Protein AF-A0AAW8EU15-F1 (afdb_monomer_lite)

Radius of gyration: 14.53 Å; chains: 1; bounding box: 28×22×42 Å

Organism: NCBI:txid284570

Foldseek 3Di:
DWDWDQDPDPDRIDIDDDDDDPVRVVCCCPVPPVPDPPDPDDDDDDDPDDDDDPDDDDD

Secondary structure (DSSP, 8-state):
-EEEEE-SSS-SEEEEE--SSHHHHHHIIIIIITTSTT-----------------PPP-

InterPro domains:
  IPR011008 Dimeric alpha-beta barrel [SSF54909] (2-50)
  IPR019887 Transcription regulator AsnC/Lrp, ligand binding domain [PF01037] (2-49)

Sequence (59 aa):
MLQVFHVAGVDDFLVHVAVQDATALRDIVLEHITVHPVVRGTETQLVFELRDGGGLLAR

pLDDT: mean 91.3, std 8.02, range [62.06, 97.06]

Structure (mmCIF, N/CA/C/O backbone):
data_AF-A0AAW8EU15-F1
#
_entry.id   AF-A0AAW8EU15-F1
#
loop_
_atom_site.group_PDB
_atom_site.id
_atom_site.type_symbol
_atom_site.label_atom_id
_atom_site.label_alt_id
_atom_site.label_comp_id
_atom_site.label_asym_id
_atom_site.label_entity_id
_atom_site.label_seq_id
_atom_site.pdbx_PDB_ins_code
_atom_site.Cartn_x
_atom_site.Cartn_y
_atom_site.Cartn_z
_atom_site.occupancy
_atom_site.B_iso_or_equiv
_atom_site.auth_seq_id
_atom_site.auth_comp_id
_atom_site.auth_asym_id
_atom_site.auth_atom_id
_atom_site.pdbx_PDB_model_num
ATOM 1 N N . MET A 1 1 ? -12.189 -2.675 -6.714 1.00 63.88 1 MET A N 1
ATOM 2 C CA . MET A 1 1 ? -11.273 -3.645 -7.355 1.00 63.88 1 MET A CA 1
ATOM 3 C C . MET A 1 1 ? -10.000 -3.668 -6.524 1.00 63.88 1 MET A C 1
ATOM 5 O O . MET A 1 1 ? -9.559 -2.595 -6.138 1.00 63.88 1 MET A O 1
ATOM 9 N N . LEU A 1 2 ? -9.481 -4.852 -6.194 1.00 86.88 2 LEU A N 1
ATOM 10 C CA . LEU A 1 2 ? -8.227 -5.037 -5.456 1.00 86.88 2 LEU A CA 1
ATOM 11 C C . LEU A 1 2 ? -7.245 -5.739 -6.392 1.00 86.88 2 LEU A C 1
ATOM 13 O O . LEU A 1 2 ? -7.599 -6.765 -6.977 1.00 86.88 2 LEU A O 1
ATOM 17 N N . GLN A 1 3 ? -6.042 -5.197 -6.538 1.00 94.75 3 GLN A N 1
ATOM 18 C CA . GLN A 1 3 ? -4.960 -5.853 -7.269 1.00 94.75 3 GLN A CA 1
ATOM 19 C C . GLN A 1 3 ? -3.729 -5.932 -6.378 1.00 94.75 3 GLN A C 1
ATOM 21 O O . GLN A 1 3 ? -3.411 -4.979 -5.672 1.00 94.75 3 GLN A O 1
ATOM 26 N N . VAL A 1 4 ? -3.039 -7.068 -6.431 1.00 94.81 4 VAL A N 1
ATOM 27 C CA . VAL A 1 4 ? -1.796 -7.294 -5.697 1.00 94.81 4 VAL A CA 1
ATOM 28 C C . VAL A 1 4 ? -0.734 -7.712 -6.696 1.00 94.81 4 VAL A C 1
ATOM 30 O O . VAL A 1 4 ? -0.915 -8.676 -7.443 1.00 94.81 4 VAL A O 1
ATOM 33 N N . PHE A 1 5 ? 0.370 -6.986 -6.697 1.00 95.94 5 PHE A N 1
ATOM 34 C CA . PHE A 1 5 ? 1.521 -7.242 -7.545 1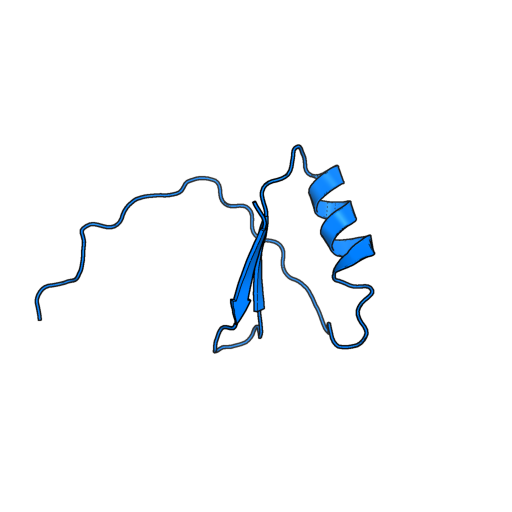.00 95.94 5 PHE A CA 1
ATOM 35 C C . PHE A 1 5 ? 2.687 -7.634 -6.652 1.00 95.94 5 PHE A C 1
ATOM 37 O O . PHE A 1 5 ? 2.955 -6.948 -5.671 1.00 95.94 5 PHE A O 1
ATOM 44 N N . HIS A 1 6 ? 3.383 -8.712 -7.003 1.00 95.75 6 HIS A N 1
ATOM 45 C CA . HIS A 1 6 ? 4.714 -8.957 -6.457 1.00 95.75 6 HIS A CA 1
ATOM 46 C C . HIS A 1 6 ? 5.700 -8.156 -7.290 1.00 95.75 6 HIS A C 1
ATOM 48 O O . HIS A 1 6 ? 5.629 -8.187 -8.525 1.00 95.75 6 HIS A O 1
ATOM 54 N N . VAL A 1 7 ? 6.601 -7.445 -6.630 1.00 95.75 7 VAL A N 1
ATOM 55 C CA . VAL A 1 7 ? 7.583 -6.606 -7.310 1.00 95.75 7 VAL A CA 1
ATOM 56 C C . VAL A 1 7 ? 8.980 -6.956 -6.826 1.00 95.75 7 VAL A C 1
ATOM 58 O O . VAL A 1 7 ? 9.173 -7.471 -5.731 1.00 95.75 7 VAL A O 1
ATOM 61 N N . ALA A 1 8 ? 9.963 -6.736 -7.691 1.00 94.12 8 ALA A N 1
ATOM 62 C CA . ALA A 1 8 ? 11.354 -6.729 -7.270 1.00 94.12 8 ALA A CA 1
ATOM 63 C C . ALA A 1 8 ? 11.705 -5.318 -6.786 1.00 94.12 8 ALA A C 1
ATOM 65 O O . ALA A 1 8 ? 11.203 -4.339 -7.338 1.00 94.12 8 ALA A O 1
ATOM 66 N N . GLY A 1 9 ? 12.606 -5.205 -5.814 1.00 91.06 9 GLY A N 1
ATOM 67 C CA . GLY A 1 9 ? 13.038 -3.915 -5.286 1.00 91.06 9 GLY A CA 1
ATOM 68 C C . GLY A 1 9 ? 13.105 -3.922 -3.768 1.00 91.06 9 GLY A C 1
ATOM 69 O O . GLY A 1 9 ? 13.478 -4.928 -3.170 1.00 91.06 9 GLY A O 1
ATOM 70 N N . VAL A 1 10 ? 12.799 -2.770 -3.171 1.00 92.44 10 VAL A N 1
ATOM 71 C CA . VAL A 1 10 ? 12.796 -2.587 -1.712 1.00 92.44 10 VAL A CA 1
ATOM 72 C C . VAL A 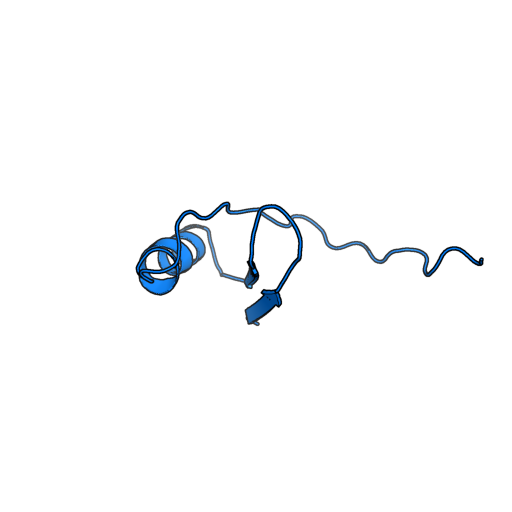1 10 ? 11.530 -3.168 -1.086 1.00 92.44 10 VAL A C 1
ATOM 74 O O . VAL A 1 10 ? 11.610 -3.777 -0.023 1.00 92.44 10 VAL A O 1
ATOM 77 N N . ASP A 1 11 ? 10.393 -3.009 -1.762 1.00 94.25 11 ASP A N 1
ATOM 78 C CA . ASP A 1 11 ? 9.108 -3.556 -1.337 1.00 94.25 11 ASP A CA 1
ATOM 79 C C . ASP A 1 11 ? 8.827 -4.890 -2.033 1.00 94.25 11 ASP A C 1
ATOM 81 O O . ASP A 1 11 ? 9.138 -5.061 -3.210 1.00 94.25 11 ASP A O 1
ATOM 85 N N . ASP A 1 12 ? 8.196 -5.824 -1.319 1.00 94.56 12 ASP A N 1
ATOM 86 C CA . ASP A 1 12 ? 7.822 -7.138 -1.862 1.00 94.56 12 ASP A CA 1
ATOM 87 C C . ASP A 1 12 ? 6.498 -7.089 -2.651 1.00 94.56 12 ASP A C 1
ATOM 89 O O . ASP A 1 12 ? 6.267 -7.880 -3.572 1.00 94.56 12 ASP A O 1
ATOM 93 N N . PHE A 1 13 ? 5.612 -6.152 -2.288 1.00 94.56 13 PHE A N 1
ATOM 94 C CA . PHE A 1 13 ? 4.251 -6.059 -2.808 1.00 94.56 13 PHE A CA 1
ATOM 95 C C . PHE A 1 13 ? 3.829 -4.622 -3.103 1.00 94.56 13 PHE A C 1
ATOM 97 O O . PHE A 1 13 ? 4.053 -3.722 -2.299 1.00 94.56 13 PHE A O 1
ATOM 104 N N . LEU A 1 14 ? 3.083 -4.446 -4.195 1.00 95.62 14 LEU A N 1
ATOM 105 C CA . LEU A 1 14 ? 2.227 -3.279 -4.412 1.00 95.62 14 LEU A CA 1
ATOM 106 C C . LEU A 1 14 ? 0.765 -3.713 -4.369 1.00 95.62 14 LEU A C 1
ATOM 108 O O . LEU A 1 14 ? 0.348 -4.610 -5.104 1.00 95.62 14 LEU A O 1
ATOM 112 N N . VAL A 1 15 ? -0.022 -3.055 -3.521 1.00 95.25 15 VAL A N 1
ATOM 113 C CA . VAL A 1 15 ? -1.454 -3.320 -3.363 1.00 95.25 15 VAL A CA 1
ATOM 114 C C . VAL A 1 15 ? -2.231 -2.109 -3.859 1.00 95.25 15 VAL A C 1
ATOM 116 O O . VAL A 1 15 ? -2.213 -1.048 -3.241 1.00 95.25 15 VAL A O 1
ATOM 119 N N . HIS A 1 16 ? -2.919 -2.263 -4.986 1.00 95.56 16 HIS A N 1
ATOM 120 C CA . HIS A 1 16 ? -3.738 -1.209 -5.569 1.00 95.56 16 HIS A CA 1
ATOM 121 C C . HIS A 1 16 ? -5.192 -1.368 -5.117 1.00 95.56 16 HIS A C 1
ATOM 123 O O . HIS A 1 16 ? -5.835 -2.392 -5.379 1.00 95.56 16 HIS A O 1
ATOM 129 N N . VAL A 1 17 ? -5.700 -0.341 -4.436 1.00 94.81 17 VAL A N 1
ATOM 130 C CA . VAL A 1 17 ? -7.061 -0.276 -3.894 1.00 94.81 17 VAL A CA 1
ATOM 131 C C . VAL A 1 17 ? -7.773 0.984 -4.358 1.00 94.81 17 VAL A C 1
ATOM 133 O O . VAL A 1 17 ? -7.173 2.045 -4.486 1.00 94.81 17 VAL A O 1
ATOM 136 N N . ALA A 1 18 ? -9.085 0.864 -4.542 1.00 95.62 18 ALA A N 1
ATOM 137 C CA . ALA A 1 18 ? -9.991 1.996 -4.663 1.00 95.62 18 ALA A CA 1
ATOM 138 C C . ALA A 1 18 ? -10.975 1.946 -3.493 1.00 95.62 18 ALA A C 1
ATOM 140 O O . ALA A 1 18 ? -11.694 0.956 -3.332 1.00 95.62 18 ALA A O 1
ATOM 141 N N . VAL A 1 19 ? -10.988 3.003 -2.688 1.00 94.62 19 VAL A N 1
ATOM 142 C CA . VAL A 1 19 ? -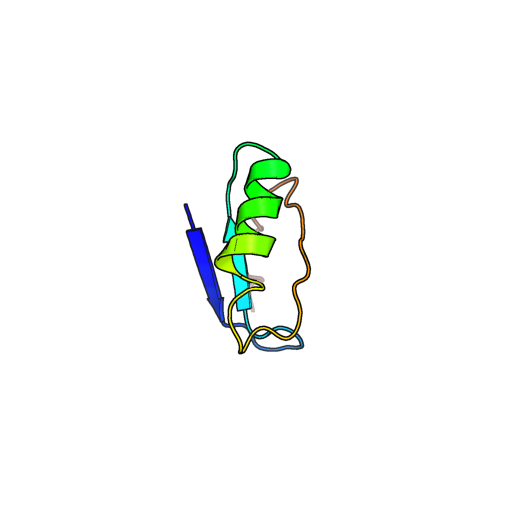11.842 3.152 -1.505 1.00 94.62 19 VAL A CA 1
ATOM 143 C C . VAL A 1 19 ? -12.580 4.483 -1.544 1.00 94.62 19 VAL A C 1
ATOM 145 O O . VAL A 1 19 ? -12.229 5.371 -2.316 1.00 94.62 19 VAL A O 1
ATOM 148 N N . GLN A 1 20 ? -13.624 4.604 -0.726 1.00 95.06 20 GLN A N 1
ATOM 149 C CA . GLN A 1 20 ? -14.497 5.779 -0.729 1.00 95.06 20 GLN A CA 1
ATOM 150 C C . GLN A 1 20 ? -13.814 7.023 -0.151 1.00 95.06 20 GLN A C 1
ATOM 152 O O . GLN A 1 20 ? -14.050 8.125 -0.637 1.00 95.06 20 GLN A O 1
ATOM 157 N N . ASP A 1 21 ? -12.968 6.847 0.867 1.00 95.50 21 ASP A N 1
ATOM 158 C CA . ASP A 1 21 ? -12.284 7.932 1.561 1.00 95.50 21 ASP A CA 1
ATOM 159 C C . ASP A 1 21 ? -11.013 7.448 2.288 1.00 95.50 21 ASP A C 1
ATOM 161 O O . ASP A 1 21 ? -10.630 6.275 2.240 1.00 95.50 21 ASP A O 1
ATOM 165 N N . ALA A 1 22 ? -10.338 8.382 2.961 1.00 95.38 22 ALA A N 1
ATOM 166 C CA . ALA A 1 22 ? -9.114 8.116 3.708 1.00 95.38 22 ALA A CA 1
ATOM 167 C C . ALA A 1 22 ? -9.330 7.235 4.951 1.00 95.38 22 ALA A C 1
ATOM 169 O O . ALA A 1 22 ? -8.398 6.546 5.364 1.00 95.38 22 ALA A O 1
ATOM 170 N N . THR A 1 23 ? -10.529 7.238 5.542 1.00 97.06 23 THR A N 1
ATOM 171 C CA . THR A 1 23 ? -10.851 6.373 6.687 1.00 97.06 23 THR A CA 1
ATOM 172 C C . THR A 1 23 ? -10.894 4.927 6.225 1.00 97.06 23 THR A C 1
ATOM 174 O O . THR A 1 23 ? -10.167 4.097 6.759 1.00 97.06 23 THR A O 1
ATOM 177 N N . ALA A 1 24 ? -11.620 4.651 5.141 1.00 96.00 24 ALA A N 1
ATOM 178 C CA . ALA A 1 24 ? -11.654 3.323 4.541 1.00 96.00 24 ALA A CA 1
ATOM 179 C C . ALA A 1 24 ? -10.253 2.842 4.110 1.00 96.00 24 ALA A C 1
ATOM 181 O O . ALA A 1 24 ? -9.933 1.664 4.259 1.00 96.00 24 ALA A O 1
ATOM 182 N N . LEU A 1 25 ? -9.386 3.739 3.614 1.00 95.69 25 LEU A N 1
ATOM 183 C CA . LEU A 1 25 ? -7.989 3.392 3.311 1.00 95.69 25 LEU A CA 1
ATOM 184 C C . LEU A 1 25 ? -7.215 2.996 4.574 1.00 95.69 25 LEU A C 1
ATOM 186 O O . LEU A 1 25 ? -6.505 1.990 4.582 1.00 95.69 25 LEU A O 1
ATOM 190 N N . ARG A 1 26 ? -7.352 3.791 5.639 1.00 95.12 26 ARG A N 1
ATOM 191 C CA . ARG A 1 26 ? -6.702 3.545 6.928 1.00 95.12 26 ARG A CA 1
ATOM 192 C C . ARG A 1 26 ? -7.130 2.204 7.517 1.00 95.12 26 ARG A C 1
ATOM 194 O O . ARG A 1 26 ? -6.264 1.477 7.995 1.00 95.12 26 ARG A O 1
ATOM 201 N N . ASP A 1 27 ? -8.414 1.874 7.457 1.00 95.75 27 ASP A N 1
ATOM 202 C CA . ASP A 1 27 ? -8.953 0.625 8.004 1.00 95.75 27 ASP A CA 1
ATOM 203 C C . ASP A 1 27 ? -8.405 -0.590 7.238 1.00 95.75 27 ASP A C 1
ATOM 205 O O . ASP A 1 27 ? -7.994 -1.581 7.840 1.00 95.75 27 ASP A O 1
ATOM 209 N N . ILE A 1 28 ? -8.257 -0.500 5.909 1.00 94.50 28 ILE A N 1
ATOM 210 C CA . ILE A 1 28 ? -7.561 -1.542 5.132 1.00 94.50 28 ILE A CA 1
ATOM 211 C C . ILE A 1 28 ? -6.125 -1.727 5.631 1.00 94.50 28 ILE A C 1
ATOM 213 O O . ILE A 1 28 ? -5.703 -2.854 5.900 1.00 94.50 28 ILE A O 1
ATOM 217 N N . VAL A 1 29 ? -5.366 -0.639 5.769 1.00 94.94 29 VAL A N 1
ATOM 218 C CA . VAL A 1 29 ? -3.961 -0.724 6.188 1.00 94.94 29 VAL A CA 1
ATOM 219 C C . VAL A 1 29 ? -3.850 -1.307 7.596 1.00 94.94 29 VAL A C 1
ATOM 221 O O . VAL A 1 29 ? -3.130 -2.286 7.792 1.00 94.94 29 VAL A O 1
ATOM 224 N N . LEU A 1 30 ? -4.579 -0.741 8.558 1.00 95.31 30 LEU A N 1
ATOM 225 C CA . LEU A 1 30 ? -4.425 -1.071 9.973 1.00 95.31 30 LEU A CA 1
ATOM 226 C C . LEU A 1 30 ? -5.042 -2.412 10.354 1.00 95.31 30 LEU A C 1
ATOM 228 O O . LEU A 1 30 ? -4.471 -3.108 11.191 1.00 95.31 30 LEU A O 1
ATOM 232 N N . GLU A 1 31 ? -6.181 -2.774 9.768 1.00 96.19 31 GLU A N 1
ATOM 233 C CA . GLU A 1 31 ? -6.931 -3.964 10.180 1.00 96.19 31 GLU A CA 1
ATOM 234 C C . GLU A 1 31 ? -6.602 -5.197 9.336 1.00 96.19 31 GLU A C 1
ATOM 236 O O . GLU A 1 31 ? -6.797 -6.315 9.805 1.00 96.19 31 GLU A O 1
ATOM 241 N N . HIS A 1 32 ? -6.083 -5.019 8.114 1.00 93.38 32 HIS A N 1
ATOM 242 C CA . HIS A 1 32 ? -5.877 -6.131 7.180 1.00 93.38 32 HIS A CA 1
ATOM 243 C C . HIS A 1 32 ? -4.417 -6.317 6.755 1.00 93.38 32 HIS A C 1
ATOM 245 O O . HIS A 1 32 ? -3.983 -7.456 6.589 1.00 93.38 32 HIS A O 1
ATOM 251 N N . ILE A 1 33 ? -3.645 -5.236 6.592 1.00 94.00 33 ILE A N 1
ATOM 252 C CA . ILE A 1 33 ? -2.258 -5.326 6.107 1.00 94.00 33 ILE A CA 1
ATOM 253 C C . ILE A 1 33 ? -1.282 -5.446 7.278 1.00 94.00 33 ILE A C 1
ATOM 255 O O . ILE A 1 33 ? -0.579 -6.449 7.401 1.00 94.00 33 ILE A O 1
ATOM 259 N N . THR A 1 34 ? -1.251 -4.461 8.176 1.00 94.56 34 THR A N 1
ATOM 260 C CA . THR A 1 34 ? -0.228 -4.394 9.235 1.00 94.56 34 THR A CA 1
ATOM 261 C C . THR A 1 34 ? -0.411 -5.438 10.334 1.00 94.56 34 THR A C 1
ATOM 263 O O . THR A 1 34 ? 0.508 -5.675 11.111 1.00 94.56 34 THR A O 1
ATOM 266 N N . VAL A 1 35 ? -1.581 -6.080 10.405 1.00 95.75 35 VAL A N 1
ATOM 267 C CA . VAL A 1 35 ? -1.831 -7.201 11.326 1.00 95.75 35 VAL A CA 1
ATOM 268 C C . VAL A 1 35 ? -1.127 -8.485 10.895 1.00 95.75 35 VAL A C 1
ATOM 270 O O . VAL A 1 35 ? -0.973 -9.404 11.701 1.00 95.75 35 VAL A O 1
ATOM 273 N N . HIS A 1 36 ? -0.720 -8.587 9.627 1.00 94.31 36 HIS A N 1
ATOM 274 C CA . HIS A 1 36 ? -0.111 -9.803 9.122 1.00 94.31 36 HIS A CA 1
ATOM 275 C C . HIS A 1 36 ? 1.349 -9.900 9.603 1.00 94.31 36 HIS A C 1
ATOM 277 O O . HIS A 1 36 ? 2.143 -8.999 9.336 1.00 94.31 36 HIS A O 1
ATOM 283 N N . PRO A 1 37 ? 1.766 -11.009 10.243 1.00 94.06 37 PRO A N 1
ATOM 284 C CA . PRO A 1 37 ? 3.044 -11.092 10.962 1.00 94.06 37 PRO A CA 1
ATOM 285 C C . PRO A 1 37 ? 4.293 -10.951 10.080 1.00 94.06 37 PRO A C 1
ATOM 287 O O . PRO A 1 37 ? 5.383 -10.700 10.584 1.00 94.06 37 PRO A O 1
ATOM 290 N N . VAL A 1 38 ? 4.155 -11.138 8.766 1.00 92.44 38 VAL A N 1
ATOM 291 C CA . VAL A 1 38 ? 5.265 -10.996 7.808 1.00 92.44 38 VAL A CA 1
ATOM 292 C C . VAL A 1 38 ? 5.449 -9.561 7.306 1.00 92.44 38 VAL A C 1
ATOM 294 O O . VAL A 1 38 ? 6.476 -9.260 6.702 1.00 92.44 38 VAL A O 1
ATOM 297 N N . VAL A 1 39 ? 4.478 -8.674 7.545 1.00 93.62 39 VAL A N 1
ATOM 298 C CA . VAL A 1 39 ? 4.534 -7.283 7.090 1.00 93.62 39 VAL A CA 1
ATOM 299 C C . VAL A 1 39 ? 5.412 -6.493 8.053 1.00 93.62 39 VAL A C 1
ATOM 301 O O . VAL A 1 39 ? 5.066 -6.289 9.213 1.00 93.62 39 VAL A O 1
ATOM 304 N N . ARG A 1 40 ? 6.573 -6.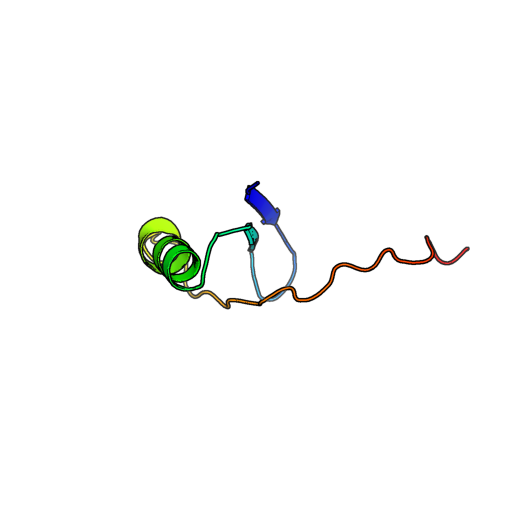046 7.567 1.00 94.12 40 ARG A N 1
ATOM 305 C CA . ARG A 1 40 ? 7.521 -5.245 8.362 1.00 94.12 40 ARG A CA 1
ATOM 306 C C . ARG A 1 40 ? 7.223 -3.749 8.338 1.00 94.12 40 ARG A C 1
ATOM 308 O O . ARG A 1 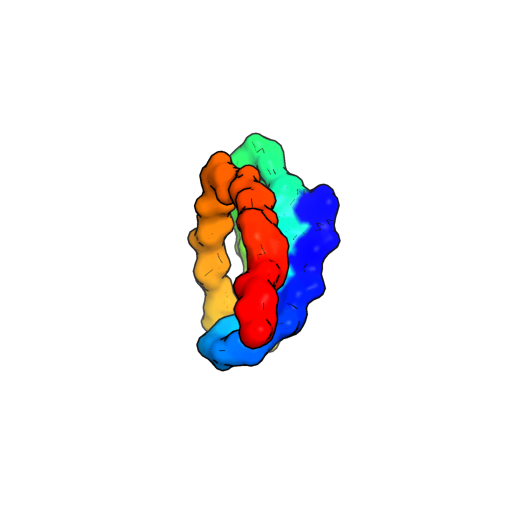40 ? 7.633 -3.035 9.246 1.00 94.12 40 ARG A O 1
ATOM 315 N N . GLY A 1 41 ? 6.541 -3.282 7.301 1.00 93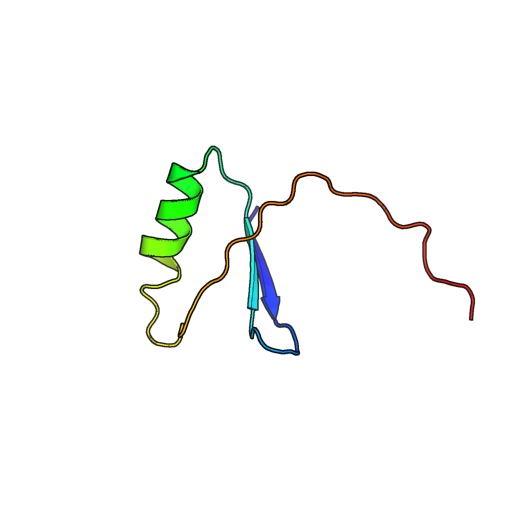.12 41 GLY A N 1
ATOM 316 C CA . GLY A 1 41 ? 6.203 -1.882 7.095 1.00 93.12 41 GLY A CA 1
ATOM 317 C C . GLY A 1 41 ? 5.246 -1.728 5.922 1.00 93.12 41 GLY A C 1
ATOM 318 O O . GLY A 1 41 ? 5.035 -2.660 5.146 1.00 93.12 41 GLY A O 1
ATOM 319 N N . THR A 1 42 ? 4.628 -0.557 5.821 1.00 94.38 42 THR A N 1
ATOM 320 C CA . THR A 1 42 ? 3.731 -0.214 4.717 1.00 94.38 42 THR A CA 1
ATOM 321 C C . THR A 1 42 ? 3.903 1.261 4.395 1.00 94.38 42 THR A C 1
ATOM 323 O O . THR A 1 42 ? 3.850 2.100 5.293 1.00 94.38 42 THR A O 1
ATOM 326 N N . GLU A 1 43 ? 4.076 1.573 3.116 1.00 95.31 43 GLU A N 1
ATOM 327 C CA . GLU A 1 43 ? 4.000 2.931 2.591 1.00 95.31 43 GLU A CA 1
ATOM 328 C C . GLU A 1 43 ? 2.695 3.075 1.803 1.00 95.31 43 GLU A C 1
ATOM 330 O O . GLU A 1 43 ? 2.319 2.191 1.036 1.00 95.31 43 GLU A O 1
ATOM 335 N N . THR A 1 44 ? 1.965 4.170 2.022 1.00 94.62 44 THR A N 1
ATOM 336 C CA . THR A 1 44 ? 0.708 4.440 1.311 1.00 94.62 44 THR A CA 1
ATOM 337 C C . THR A 1 44 ? 0.908 5.573 0.320 1.00 94.62 44 THR A C 1
ATOM 339 O O . THR A 1 44 ? 1.302 6.674 0.701 1.00 94.62 44 THR A O 1
ATOM 342 N N . GLN A 1 45 ? 0.587 5.312 -0.944 1.00 93.75 45 GLN A N 1
ATOM 343 C CA . GLN A 1 45 ? 0.717 6.266 -2.041 1.00 93.75 45 GLN A CA 1
ATOM 344 C C . GLN A 1 45 ? -0.661 6.556 -2.641 1.00 93.75 45 GLN A C 1
ATOM 346 O O . GLN A 1 45 ? -1.431 5.638 -2.924 1.00 93.75 45 GLN A O 1
ATOM 351 N N . LEU A 1 46 ? -0.982 7.839 -2.831 1.00 94.12 46 LEU A N 1
ATOM 352 C CA . LEU A 1 46 ? -2.231 8.263 -3.464 1.00 94.12 46 LEU A CA 1
ATOM 353 C C . LEU A 1 46 ? -2.022 8.470 -4.962 1.00 94.12 46 LEU A C 1
ATOM 355 O O . LEU A 1 46 ? -1.216 9.298 -5.385 1.00 94.12 46 LEU A O 1
ATOM 359 N N . VAL A 1 47 ? -2.793 7.738 -5.763 1.00 93.69 47 VAL A N 1
ATOM 360 C CA . VAL A 1 47 ? -2.845 7.928 -7.212 1.00 93.69 47 VAL A CA 1
ATOM 361 C C . VAL A 1 47 ? -3.852 9.033 -7.520 1.00 93.69 47 VAL A C 1
ATOM 363 O O . VAL A 1 47 ? -5.052 8.857 -7.325 1.00 93.69 47 VAL A O 1
ATOM 366 N N . PHE A 1 48 ? -3.364 10.176 -8.003 1.00 94.19 48 PHE A N 1
ATOM 367 C CA . PHE A 1 48 ? -4.217 11.306 -8.397 1.00 94.19 48 PHE A CA 1
ATOM 368 C C . PHE A 1 48 ? -4.706 11.210 -9.842 1.00 94.19 48 PHE A C 1
ATOM 370 O O . PHE A 1 48 ? -5.784 11.699 -10.167 1.00 94.19 48 PHE A O 1
ATOM 377 N N . GLU A 1 49 ? -3.909 10.598 -10.715 1.00 94.00 49 GLU A N 1
ATOM 378 C CA . GLU A 1 49 ? -4.201 10.498 -12.138 1.00 94.00 49 GLU A CA 1
ATOM 379 C C . GLU A 1 49 ? -3.536 9.253 -12.722 1.00 94.00 49 GLU A C 1
ATOM 381 O O . GLU A 1 49 ? -2.364 8.979 -12.454 1.00 94.00 49 GLU A O 1
ATOM 386 N N . LEU A 1 50 ? -4.282 8.529 -13.553 1.00 90.69 50 LEU A N 1
ATOM 387 C CA . LEU A 1 50 ? -3.745 7.499 -14.430 1.00 90.69 50 LEU A CA 1
ATOM 388 C C . LEU A 1 50 ? -3.641 8.083 -15.838 1.00 90.69 50 LEU A C 1
ATOM 390 O O . LEU A 1 50 ? -4.632 8.567 -16.382 1.00 90.69 50 LEU A O 1
ATOM 394 N N . ARG A 1 51 ? -2.447 8.027 -16.426 1.00 90.56 51 ARG A N 1
ATOM 395 C CA . ARG A 1 51 ? -2.207 8.430 -17.813 1.00 90.56 51 ARG A CA 1
ATOM 396 C C . ARG A 1 51 ? -1.794 7.223 -18.633 1.00 90.56 51 ARG A C 1
ATOM 398 O O . ARG A 1 51 ? -0.892 6.490 -18.231 1.00 90.56 51 ARG A O 1
ATOM 405 N N . ASP A 1 52 ? -2.398 7.076 -19.804 1.00 86.88 52 ASP A N 1
ATOM 406 C CA . ASP A 1 52 ? -1.934 6.107 -20.787 1.00 86.88 52 ASP A CA 1
ATOM 407 C C . ASP A 1 52 ? -0.594 6.564 -21.376 1.00 86.88 52 ASP A C 1
ATOM 409 O O . ASP A 1 52 ? -0.427 7.711 -21.800 1.00 86.88 52 ASP A O 1
ATOM 413 N N . GLY A 1 53 ? 0.385 5.661 -21.380 1.00 83.12 53 GLY A N 1
ATOM 414 C CA . GLY A 1 53 ? 1.675 5.893 -22.021 1.00 83.12 53 GLY A CA 1
ATOM 415 C C . GLY A 1 53 ? 1.588 5.720 -23.538 1.00 83.12 53 GLY A C 1
ATOM 416 O O . GLY A 1 53 ? 0.836 4.883 -24.036 1.00 83.12 53 GLY A O 1
ATOM 417 N N . GLY A 1 54 ? 2.406 6.470 -24.281 1.00 79.06 54 GLY A N 1
ATOM 418 C CA . GLY A 1 54 ? 2.549 6.356 -25.736 1.00 79.06 54 GLY A CA 1
ATOM 419 C C . GLY A 1 54 ? 3.284 5.085 -26.176 1.00 79.06 54 GLY A C 1
ATOM 420 O O . GLY A 1 54 ? 4.305 5.184 -26.840 1.00 79.06 54 GLY A O 1
ATOM 421 N N . GLY A 1 55 ? 2.791 3.905 -25.795 1.00 78.19 55 GLY A N 1
ATOM 422 C CA . GLY A 1 55 ? 3.283 2.604 -26.256 1.00 78.19 55 GLY A CA 1
ATOM 423 C C . GLY A 1 55 ? 4.758 2.297 -25.962 1.00 78.19 55 GLY A C 1
ATOM 424 O O . GLY A 1 55 ? 5.463 3.018 -25.261 1.00 78.19 55 GLY A O 1
ATOM 425 N N . LEU A 1 56 ? 5.222 1.160 -26.484 1.00 77.75 56 LEU A N 1
ATOM 426 C CA . LEU A 1 56 ? 6.625 0.758 -26.401 1.00 77.75 56 LEU A CA 1
ATOM 427 C C . LEU A 1 56 ? 7.484 1.686 -27.269 1.00 77.75 56 LEU A C 1
ATOM 429 O O . LEU A 1 56 ? 7.153 1.926 -28.431 1.00 77.75 56 LEU A O 1
ATOM 433 N N . LEU A 1 57 ? 8.624 2.133 -26.734 1.00 68.06 57 LEU A N 1
ATOM 434 C CA . LEU A 1 57 ? 9.695 2.684 -27.560 1.00 68.06 57 LEU A CA 1
ATOM 435 C C . LEU A 1 57 ? 10.092 1.607 -28.576 1.00 68.06 57 LEU A C 1
ATOM 437 O O . LEU A 1 57 ? 10.480 0.502 -28.189 1.00 68.06 57 LEU A O 1
ATOM 441 N N . ALA A 1 58 ? 9.938 1.909 -29.866 1.00 70.12 58 ALA A N 1
ATOM 442 C CA . ALA A 1 58 ? 10.431 1.038 -30.923 1.00 70.12 58 ALA A CA 1
ATOM 443 C C . ALA A 1 58 ? 11.935 0.808 -30.697 1.00 70.12 58 ALA A C 1
ATOM 445 O O . ALA A 1 58 ? 12.670 1.763 -30.445 1.00 70.12 58 ALA A O 1
ATOM 446 N N . ARG A 1 59 ? 12.338 -0.467 -30.706 1.00 62.06 59 ARG A N 1
ATOM 447 C CA . ARG A 1 59 ? 13.719 -0.911 -30.480 1.00 62.06 59 ARG A CA 1
ATOM 448 C C . ARG A 1 59 ? 14.686 -0.299 -31.488 1.00 62.06 59 ARG A C 1
ATOM 450 O O . ARG A 1 59 ? 14.326 -0.273 -32.685 1.00 62.06 59 ARG A O 1
#